Protein AF-A0AAP5IEE8-F1 (afdb_monomer)

Sequence (55 aa):
MTISIEAVYEQGVLRLLQPIQLAEGTRVEVTVTLTPKDKTPKEILAEIAAMPLEV

Secondary structure (DSSP, 8-state):
------EEEETTEEEESS-----TT---------------HHHHHHHHHTSPPP-

Solvent-accessible surface area (backbone atoms only — not comparable to full-atom values): 4118 Å² total; per-residue (Å²): 140,89,83,90,76,66,58,49,81,53,97,94,40,81,43,62,78,61,91,78,96,71,66,88,88,68,85,80,87,86,84,86,78,88,74,78,78,78,68,48,74,66,57,51,52,54,51,61,73,66,56,78,78,90,126

pLDDT: mean 84.87, std 8.44, range [56.97, 94.19]

Organism: NCBI:txid2712845

Radius of gyration: 18.59 Å; Cα contacts (8 Å, |Δi|>4): 18; chains: 1; bounding box: 39×25×53 Å

Mean predicted aligned error: 9.6 Å

Foldseek 3Di:
DDDDFDFDCDPNDTHTPDDDDDDPPDDDDDDDDDDDPPQDPVNVVVVVVPDDPDD

InterPro domains:
  IPR008203 AF2212-like [PF01954] (1-34)
  IPR024069 AF2212-like domain superfamily [G3DSA:4.10.1150.10] (1-54)

Structure (mmCIF, N/CA/C/O backbone):
data_AF-A0AAP5IEE8-F1
#
_entry.id   AF-A0AAP5IEE8-F1
#
loop_
_atom_site.group_PDB
_atom_site.id
_atom_site.type_symbol
_atom_site.label_atom_id
_atom_site.label_alt_id
_atom_site.label_comp_id
_atom_site.label_asym_id
_atom_site.label_entity_id
_atom_site.label_seq_id
_atom_site.pdbx_PDB_ins_code
_atom_site.Cartn_x
_atom_site.Cartn_y
_atom_site.Cartn_z
_atom_site.occupancy
_atom_site.B_iso_or_equiv
_atom_site.auth_seq_id
_atom_site.auth_comp_id
_atom_site.auth_asym_id
_atom_site.auth_atom_id
_atom_site.pdbx_PDB_model_num
ATOM 1 N N . MET A 1 1 ? 5.139 11.353 13.601 1.00 73.00 1 MET A N 1
ATOM 2 C CA . MET A 1 1 ? 6.065 10.201 13.569 1.00 73.00 1 MET A CA 1
ATOM 3 C C . MET A 1 1 ? 6.001 9.618 12.173 1.00 73.00 1 MET A C 1
ATOM 5 O O . MET A 1 1 ? 4.894 9.440 11.684 1.00 73.00 1 MET A O 1
ATOM 9 N N . THR A 1 2 ? 7.147 9.382 11.539 1.00 78.75 2 THR A N 1
ATOM 10 C CA . THR A 1 2 ? 7.220 8.864 10.166 1.00 78.75 2 THR A CA 1
ATOM 11 C C . THR A 1 2 ? 7.743 7.437 10.217 1.00 78.75 2 THR A C 1
ATOM 13 O O . THR A 1 2 ? 8.788 7.196 10.817 1.00 78.75 2 THR A O 1
ATOM 16 N N . ILE A 1 3 ? 7.000 6.503 9.630 1.00 85.12 3 ILE A N 1
ATOM 17 C CA . ILE A 1 3 ? 7.355 5.084 9.539 1.00 85.12 3 ILE A CA 1
ATOM 18 C C . ILE A 1 3 ? 7.369 4.681 8.067 1.00 85.12 3 ILE A C 1
ATOM 20 O O . ILE A 1 3 ? 6.431 4.986 7.334 1.00 85.12 3 ILE A O 1
ATOM 24 N N . SER A 1 4 ? 8.438 4.015 7.643 1.00 86.81 4 SER A N 1
ATOM 25 C CA . SER A 1 4 ? 8.571 3.481 6.287 1.00 86.81 4 SER A CA 1
ATOM 26 C C . SER A 1 4 ? 8.209 2.005 6.308 1.00 86.81 4 SER A C 1
ATOM 28 O O . SER A 1 4 ? 8.818 1.236 7.050 1.00 86.81 4 SER A O 1
ATOM 30 N N . ILE A 1 5 ? 7.208 1.616 5.523 1.00 88.38 5 ILE A N 1
ATOM 31 C CA . ILE A 1 5 ? 6.706 0.242 5.459 1.00 88.38 5 ILE A CA 1
ATOM 32 C C . ILE A 1 5 ? 6.575 -0.152 4.001 1.00 88.38 5 ILE A C 1
ATOM 34 O O . ILE A 1 5 ? 6.073 0.616 3.181 1.00 88.38 5 ILE A O 1
ATOM 38 N N . GLU A 1 6 ? 7.009 -1.365 3.694 1.00 89.56 6 GLU A N 1
ATOM 39 C CA . GLU A 1 6 ? 6.862 -1.925 2.362 1.00 89.56 6 GLU A CA 1
ATOM 40 C C . GLU A 1 6 ? 5.403 -2.321 2.102 1.00 89.56 6 GLU A C 1
ATOM 42 O O . GLU A 1 6 ? 4.721 -2.913 2.948 1.00 89.56 6 GLU A O 1
ATOM 47 N N . ALA A 1 7 ? 4.931 -1.998 0.902 1.00 92.00 7 ALA A N 1
ATOM 48 C CA . ALA A 1 7 ? 3.592 -2.307 0.428 1.00 92.00 7 ALA A CA 1
ATOM 49 C C . ALA A 1 7 ? 3.652 -2.787 -1.024 1.00 92.00 7 ALA A C 1
ATOM 51 O O . ALA A 1 7 ? 4.481 -2.319 -1.805 1.00 92.00 7 ALA A O 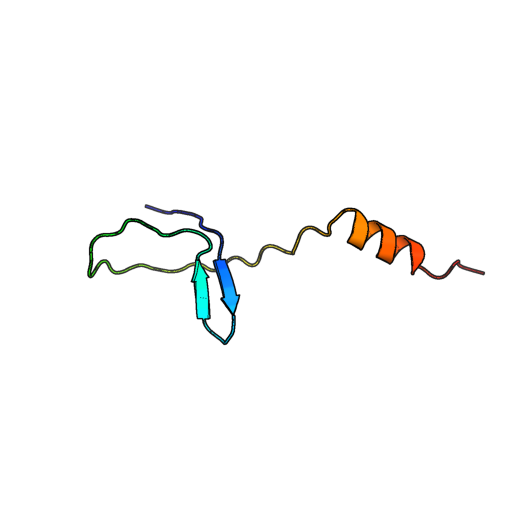1
ATOM 52 N N . VAL A 1 8 ? 2.738 -3.678 -1.399 1.00 91.94 8 VAL A N 1
ATOM 53 C CA . VAL A 1 8 ? 2.505 -4.052 -2.796 1.00 91.94 8 VAL A CA 1
ATOM 54 C C . VAL A 1 8 ? 1.276 -3.307 -3.295 1.00 91.94 8 VAL A C 1
ATOM 56 O O . VAL A 1 8 ? 0.242 -3.276 -2.627 1.00 91.94 8 VAL A O 1
ATOM 59 N N . TYR A 1 9 ? 1.381 -2.697 -4.472 1.00 91.19 9 TYR A N 1
ATOM 60 C CA . TYR A 1 9 ? 0.231 -2.110 -5.147 1.00 91.19 9 TYR A CA 1
ATOM 61 C C . TYR A 1 9 ? -0.473 -3.175 -5.991 1.00 91.19 9 TYR A C 1
ATOM 63 O O . TYR A 1 9 ? 0.053 -3.606 -7.015 1.00 91.19 9 TYR A O 1
ATOM 71 N N . GLU A 1 10 ? -1.667 -3.592 -5.571 1.00 91.81 10 GLU A N 1
ATOM 72 C CA . GLU A 1 10 ? -2.468 -4.595 -6.275 1.00 91.81 10 GLU A CA 1
ATOM 73 C C . GLU A 1 10 ? -3.906 -4.113 -6.444 1.00 91.81 10 GLU A C 1
ATOM 75 O O . GLU A 1 10 ? -4.553 -3.691 -5.486 1.00 91.81 10 GLU A O 1
ATOM 80 N N . GLN A 1 11 ? -4.426 -4.212 -7.671 1.00 93.38 11 GLN A N 1
ATOM 81 C CA . GLN A 1 11 ? -5.827 -3.907 -7.997 1.00 93.38 11 GLN A CA 1
ATOM 82 C C . GLN A 1 11 ? -6.285 -2.504 -7.553 1.00 93.38 11 GLN A C 1
ATOM 84 O O . GLN A 1 11 ? -7.423 -2.315 -7.135 1.00 93.38 11 GLN A O 1
ATOM 89 N N . GLY A 1 12 ? -5.400 -1.509 -7.630 1.00 92.44 12 GLY A N 1
ATOM 90 C CA . GLY A 1 12 ? -5.731 -0.140 -7.232 1.00 92.44 12 GLY A CA 1
ATOM 91 C C . GLY A 1 12 ? -5.512 0.171 -5.749 1.00 92.44 12 GLY A C 1
ATOM 92 O O . GLY A 1 12 ? -5.770 1.299 -5.333 1.00 92.44 12 GLY A O 1
ATOM 93 N N . VAL A 1 13 ? -5.037 -0.792 -4.950 1.00 93.94 13 VAL A N 1
ATOM 94 C CA . VAL A 1 13 ? -4.935 -0.683 -3.488 1.00 93.94 13 VAL A CA 1
ATOM 95 C C . VAL A 1 13 ? -3.509 -0.980 -3.013 1.00 93.94 13 VAL A C 1
ATOM 97 O O . VAL A 1 13 ? -2.875 -1.928 -3.471 1.00 93.94 13 VAL A O 1
ATOM 100 N N . LEU A 1 14 ? -3.008 -0.188 -2.059 1.00 91.88 14 LEU A N 1
ATOM 101 C CA . LEU A 1 14 ? -1.759 -0.475 -1.347 1.00 91.88 14 LEU A CA 1
ATOM 102 C C . LEU A 1 14 ? -2.010 -1.520 -0.254 1.00 91.88 14 LEU A C 1
ATOM 104 O O . LEU A 1 14 ? -2.730 -1.262 0.711 1.00 91.88 14 LEU A O 1
ATOM 108 N N . ARG A 1 15 ? -1.398 -2.695 -0.397 1.00 92.25 15 ARG A N 1
ATOM 109 C CA . ARG A 1 15 ? -1.417 -3.778 0.589 1.00 92.25 15 ARG A CA 1
ATOM 110 C C . ARG A 1 15 ? -0.091 -3.792 1.335 1.00 92.25 15 ARG A C 1
ATOM 112 O O . ARG A 1 15 ? 0.941 -4.106 0.749 1.00 92.25 15 ARG A O 1
ATOM 119 N N . LEU A 1 16 ? -0.110 -3.437 2.616 1.00 93.12 16 LEU A N 1
ATOM 120 C CA . LEU A 1 16 ? 1.086 -3.486 3.461 1.00 93.12 16 LEU A CA 1
ATOM 121 C C . LEU A 1 16 ? 1.575 -4.937 3.588 1.00 93.12 16 LEU A C 1
ATOM 123 O O . LEU A 1 16 ? 0.758 -5.836 3.789 1.00 93.12 16 LEU A O 1
ATOM 127 N N . LEU A 1 17 ? 2.890 -5.170 3.507 1.00 91.44 17 LEU A N 1
ATOM 128 C CA . LEU A 1 17 ? 3.456 -6.514 3.716 1.00 91.44 17 LEU A CA 1
ATOM 129 C C . LEU A 1 17 ? 3.403 -6.947 5.186 1.00 91.44 17 LEU A C 1
ATOM 131 O O . LEU A 1 17 ? 3.400 -8.139 5.484 1.00 91.44 17 LEU A O 1
ATOM 135 N N . GLN A 1 18 ? 3.367 -5.980 6.101 1.00 90.56 18 GLN A N 1
ATOM 136 C CA . GLN A 1 18 ? 3.289 -6.204 7.538 1.00 90.56 18 GLN A CA 1
ATOM 137 C C . GLN A 1 18 ? 2.234 -5.287 8.168 1.00 90.56 18 GLN A C 1
ATOM 139 O O . GLN A 1 18 ? 2.054 -4.153 7.712 1.00 90.56 18 GLN A O 1
ATOM 1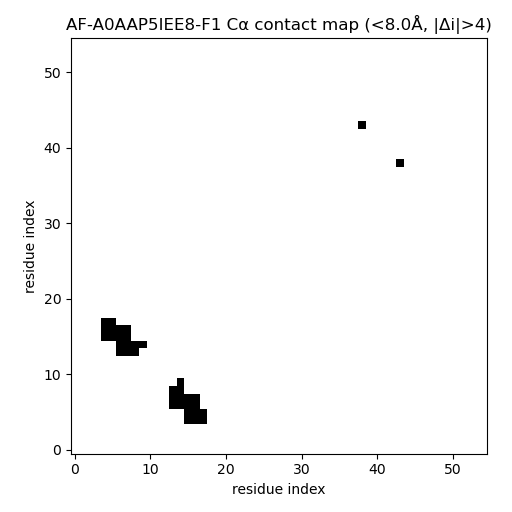44 N N . PRO A 1 19 ? 1.525 -5.755 9.208 1.00 90.12 19 PRO A N 1
ATOM 145 C CA . PRO A 1 19 ? 0.555 -4.936 9.914 1.00 90.12 19 PRO A CA 1
ATOM 146 C C . PRO A 1 19 ? 1.242 -3.793 10.664 1.00 90.12 19 PRO A C 1
ATOM 148 O O . PRO A 1 19 ? 2.361 -3.927 11.157 1.00 90.12 19 PRO A O 1
ATOM 151 N N . ILE A 1 20 ? 0.523 -2.683 10.807 1.00 91.25 20 ILE A N 1
ATOM 152 C CA . ILE A 1 20 ? 0.934 -1.546 11.629 1.00 91.25 20 ILE A CA 1
ATOM 153 C C . ILE A 1 20 ? 0.056 -1.460 12.865 1.00 91.25 20 ILE A C 1
ATOM 155 O O . ILE A 1 20 ? -1.153 -1.669 12.792 1.00 91.25 20 ILE A O 1
ATOM 159 N N . GLN A 1 21 ? 0.658 -1.129 14.003 1.00 89.81 21 GLN A N 1
ATOM 160 C CA . GLN A 1 21 ? -0.093 -0.871 15.224 1.00 89.81 21 GLN A CA 1
ATOM 161 C C . GLN A 1 21 ? -0.412 0.619 15.317 1.00 89.81 21 GLN A C 1
ATOM 163 O O . GLN A 1 21 ? 0.460 1.432 15.615 1.00 89.81 21 GLN A O 1
ATOM 168 N N . LEU A 1 22 ? -1.668 0.967 15.048 1.00 89.94 22 LEU A N 1
ATOM 169 C CA . LEU A 1 22 ? -2.221 2.306 15.226 1.00 89.94 22 LEU A CA 1
ATOM 170 C C . LEU A 1 22 ? -3.547 2.196 15.977 1.00 89.94 22 LEU A C 1
ATOM 172 O O . LEU A 1 22 ? -4.264 1.206 15.837 1.00 89.94 22 LEU A O 1
ATOM 176 N N . ALA A 1 23 ? -3.878 3.219 16.763 1.00 93.00 23 ALA A N 1
ATOM 177 C CA . ALA A 1 23 ? -5.182 3.291 17.409 1.00 93.00 23 ALA A CA 1
ATOM 178 C C . ALA A 1 23 ? -6.288 3.451 16.352 1.00 93.00 23 ALA A C 1
ATOM 180 O O . ALA A 1 23 ? -6.109 4.157 15.353 1.00 93.00 23 ALA A O 1
ATOM 181 N N . GLU A 1 24 ? -7.439 2.819 16.572 1.00 93.06 24 GLU A N 1
ATOM 182 C CA . GLU A 1 24 ? -8.589 2.954 15.678 1.00 93.06 24 GLU A CA 1
ATOM 183 C C . GLU A 1 24 ? -9.002 4.431 15.528 1.00 93.06 24 GLU A C 1
ATOM 185 O O . GLU A 1 24 ? -8.954 5.207 16.483 1.00 93.06 24 GLU A O 1
ATOM 190 N N . GLY A 1 25 ? -9.360 4.843 14.309 1.00 94.19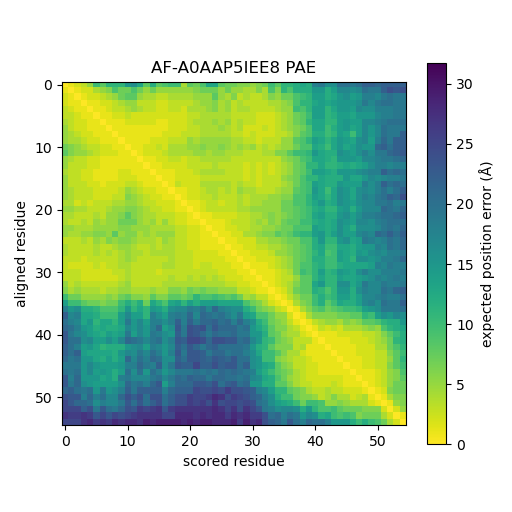 25 GLY A N 1
ATOM 191 C CA . GLY A 1 2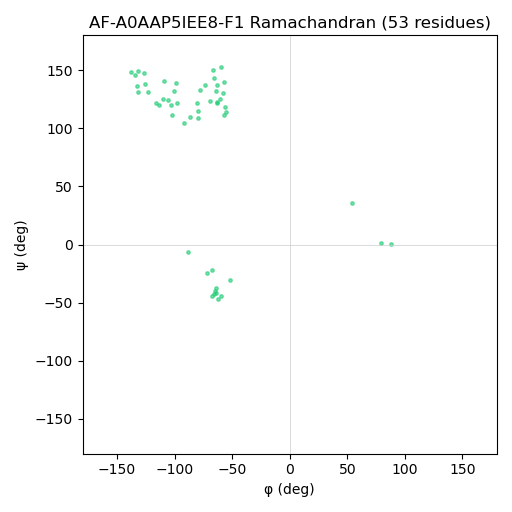5 ? -9.739 6.229 14.006 1.00 94.19 25 GLY A CA 1
ATOM 192 C C . GLY A 1 25 ? -8.567 7.207 13.836 1.00 94.19 25 GLY A C 1
ATOM 193 O O . GLY A 1 25 ? -8.796 8.388 13.565 1.00 94.19 25 GLY A O 1
ATOM 194 N N . THR A 1 26 ? -7.317 6.744 13.941 1.00 93.19 26 THR A N 1
ATOM 195 C CA . THR A 1 26 ? -6.135 7.578 13.671 1.00 93.19 26 THR A CA 1
ATOM 196 C C . THR A 1 26 ? -6.120 8.035 12.208 1.00 93.19 26 THR A C 1
ATOM 198 O O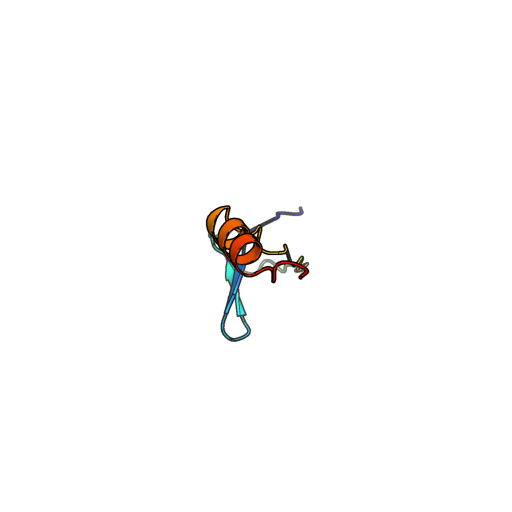 . THR A 1 26 ? -6.096 7.216 11.291 1.00 93.19 26 THR A O 1
ATOM 201 N N . ARG A 1 27 ? -6.098 9.354 11.974 1.00 93.75 27 ARG A N 1
ATOM 202 C CA . ARG A 1 27 ? -5.871 9.930 10.637 1.00 93.75 27 ARG A CA 1
ATOM 203 C C . ARG A 1 27 ? -4.388 9.874 10.292 1.00 93.75 27 ARG A C 1
ATOM 205 O O . ARG A 1 27 ? -3.557 10.276 11.102 1.00 93.75 27 ARG A O 1
ATOM 212 N N . VAL A 1 28 ? -4.075 9.423 9.082 1.00 89.38 28 VAL A N 1
ATOM 213 C CA . VAL A 1 28 ? -2.701 9.313 8.581 1.00 89.38 28 VAL A CA 1
ATOM 214 C C . VAL A 1 28 ? -2.556 10.027 7.242 1.00 89.38 28 VAL A C 1
ATOM 216 O O . VAL A 1 28 ? -3.491 10.067 6.445 1.00 89.38 28 VAL A O 1
ATOM 219 N N . GLU A 1 29 ? -1.374 10.584 7.008 1.00 90.88 29 GLU A N 1
ATOM 220 C CA . GLU A 1 29 ? -0.928 11.069 5.704 1.00 90.88 29 GLU A CA 1
ATOM 221 C C . GLU A 1 29 ? -0.040 9.993 5.067 1.00 90.88 29 GLU A C 1
ATOM 223 O O . GLU A 1 29 ? 0.750 9.352 5.764 1.00 90.88 29 GLU A O 1
ATOM 228 N N . VAL A 1 30 ? -0.191 9.762 3.762 1.00 88.62 30 VAL A N 1
ATOM 229 C CA . VAL A 1 30 ? 0.523 8.698 3.044 1.00 88.62 30 VAL A CA 1
ATOM 230 C C . VAL A 1 30 ? 1.445 9.312 1.999 1.00 88.62 30 VAL A C 1
ATOM 232 O O . VAL A 1 30 ? 0.982 9.973 1.073 1.00 88.62 30 VAL A O 1
ATOM 235 N N . THR A 1 31 ? 2.739 9.016 2.111 1.00 89.06 31 THR A N 1
ATOM 236 C CA . THR A 1 31 ? 3.742 9.312 1.081 1.00 89.06 31 THR A CA 1
ATOM 237 C C . THR A 1 31 ? 4.120 8.016 0.380 1.00 89.06 31 THR A C 1
ATOM 239 O O . THR A 1 31 ? 4.540 7.060 1.030 1.00 89.06 31 THR A O 1
ATOM 242 N N . VAL A 1 32 ? 3.979 7.975 -0.946 1.00 88.50 32 VAL A N 1
ATOM 243 C CA . VAL A 1 32 ? 4.324 6.800 -1.756 1.00 88.50 32 VAL A CA 1
ATOM 244 C C . VAL A 1 32 ? 5.647 7.050 -2.464 1.00 88.50 32 VAL A C 1
ATOM 246 O O . VAL A 1 32 ? 5.755 7.961 -3.282 1.00 88.50 32 VAL A O 1
ATOM 249 N N . THR A 1 33 ? 6.633 6.204 -2.180 1.00 85.25 33 THR A N 1
ATOM 250 C CA . THR A 1 33 ? 7.922 6.198 -2.873 1.00 85.25 33 THR A CA 1
ATOM 251 C C . THR A 1 33 ? 8.037 4.900 -3.656 1.00 85.25 33 THR A C 1
ATOM 253 O O . THR A 1 33 ? 7.989 3.820 -3.073 1.00 85.25 33 THR A O 1
ATOM 256 N N . LEU A 1 34 ? 8.177 4.997 -4.978 1.00 83.81 34 LEU A N 1
ATOM 257 C CA . LEU A 1 34 ? 8.406 3.832 -5.827 1.00 83.81 34 LEU A CA 1
ATOM 258 C C . LEU A 1 34 ? 9.880 3.441 -5.736 1.00 83.81 34 LEU A C 1
ATOM 260 O O . LEU A 1 34 ? 10.744 4.148 -6.254 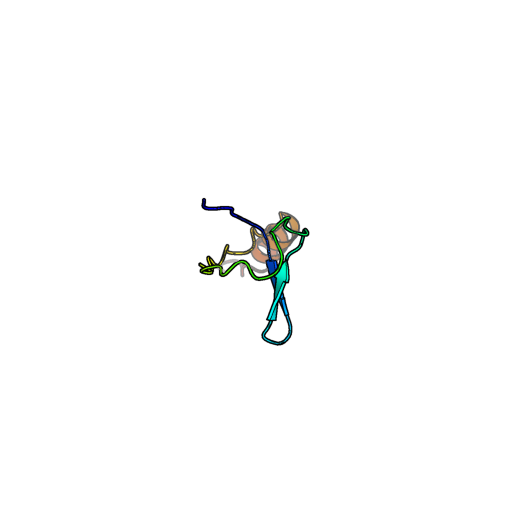1.00 83.81 34 LEU A O 1
ATOM 264 N N . THR A 1 35 ? 10.171 2.320 -5.086 1.00 73.81 35 THR A N 1
ATOM 265 C CA . THR A 1 35 ? 11.490 1.698 -5.171 1.00 73.81 35 THR A CA 1
ATOM 266 C C . THR A 1 35 ? 11.568 0.895 -6.469 1.00 73.81 35 THR A C 1
ATOM 268 O O . THR A 1 35 ? 10.728 0.019 -6.701 1.00 73.81 35 THR A O 1
ATOM 271 N N . PRO A 1 36 ? 12.534 1.185 -7.359 1.00 70.31 36 PRO A N 1
ATOM 272 C CA . PRO A 1 36 ? 12.789 0.308 -8.489 1.00 70.31 36 PRO A CA 1
ATOM 273 C C . PRO A 1 36 ? 13.122 -1.075 -7.932 1.00 70.31 36 PRO A C 1
ATOM 275 O O . PRO A 1 36 ? 13.917 -1.196 -7.005 1.00 70.31 36 PRO A O 1
ATOM 278 N N . LYS A 1 37 ? 12.469 -2.112 -8.461 1.00 66.00 37 LYS A N 1
ATOM 279 C CA . LYS A 1 37 ? 12.734 -3.493 -8.064 1.00 66.00 37 LYS A CA 1
ATOM 280 C C . LYS A 1 37 ?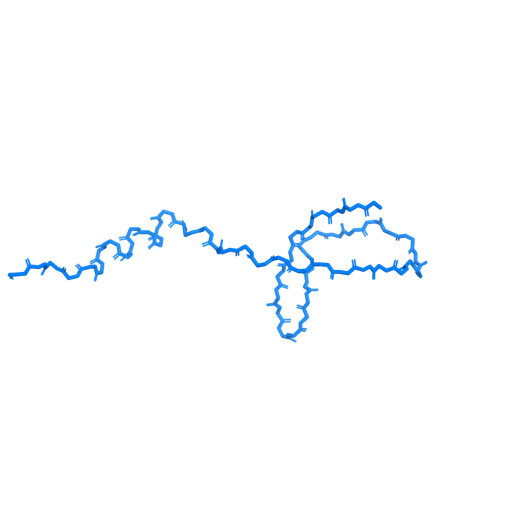 14.218 -3.762 -8.317 1.00 66.00 37 LYS A C 1
ATOM 282 O O . LYS A 1 37 ? 14.632 -3.769 -9.479 1.00 66.00 37 LYS A O 1
ATOM 287 N N . ASP A 1 38 ? 15.008 -3.938 -7.258 1.00 67.00 38 ASP A N 1
ATOM 288 C CA . ASP A 1 38 ? 16.385 -4.401 -7.393 1.00 67.00 38 ASP A CA 1
ATOM 289 C C . ASP A 1 38 ? 16.340 -5.710 -8.174 1.00 67.00 38 ASP A C 1
ATOM 291 O O . ASP A 1 38 ? 15.721 -6.695 -7.756 1.00 67.00 38 ASP A O 1
ATOM 295 N N . LYS A 1 39 ? 16.914 -5.681 -9.377 1.00 69.75 39 LYS A N 1
ATOM 296 C CA . LYS A 1 39 ? 16.949 -6.847 -10.248 1.00 69.75 39 LYS A CA 1
ATOM 297 C C . LYS A 1 39 ? 17.700 -7.933 -9.504 1.00 69.75 39 LYS A C 1
ATOM 299 O O . LYS A 1 39 ? 18.835 -7.741 -9.068 1.00 69.75 39 LYS A O 1
ATOM 304 N N . THR A 1 40 ? 17.072 -9.089 -9.355 1.00 78.31 40 THR A N 1
ATOM 305 C CA . THR A 1 40 ? 17.762 -10.242 -8.791 1.00 78.31 40 THR A CA 1
ATOM 306 C C . THR A 1 40 ? 18.968 -10.590 -9.672 1.00 78.31 40 THR A C 1
ATOM 308 O O . THR A 1 40 ? 18.924 -10.363 -10.884 1.00 78.31 40 THR A O 1
ATOM 311 N N . PRO A 1 41 ? 20.033 -11.207 -9.130 1.00 78.81 41 PRO A N 1
ATOM 312 C CA . PRO A 1 41 ? 21.182 -11.629 -9.936 1.00 78.81 41 PRO A CA 1
ATOM 313 C C . PRO A 1 41 ? 20.791 -12.476 -11.157 1.00 78.81 41 PRO A C 1
ATOM 315 O O . PRO A 1 41 ? 21.433 -12.405 -12.199 1.00 78.81 41 PRO A O 1
ATOM 318 N N . LYS A 1 42 ? 19.694 -13.238 -11.049 1.00 81.62 42 LYS A N 1
ATOM 319 C CA . LYS A 1 42 ? 19.109 -14.010 -12.150 1.00 81.62 42 LYS A CA 1
ATOM 320 C C . LYS A 1 42 ? 18.511 -13.121 -13.247 1.00 81.62 42 LYS A C 1
ATOM 322 O O . LYS A 1 42 ? 18.715 -13.414 -14.419 1.00 81.62 42 LYS A O 1
ATOM 327 N N . GLU A 1 43 ? 17.775 -12.072 -12.878 1.00 81.06 43 GLU A N 1
ATOM 328 C CA . GLU A 1 43 ? 17.228 -11.089 -13.826 1.00 81.06 43 GLU A CA 1
ATOM 329 C C . GLU A 1 43 ? 18.366 -10.334 -14.533 1.00 81.06 43 GLU A C 1
ATOM 331 O O . GLU A 1 43 ? 18.344 -10.214 -15.755 1.00 81.06 43 GLU A O 1
ATOM 336 N N . ILE A 1 44 ? 19.419 -9.954 -13.797 1.00 81.56 44 ILE A N 1
ATOM 337 C CA . ILE A 1 44 ? 20.619 -9.316 -14.364 1.00 81.56 44 ILE A CA 1
ATOM 338 C C . ILE A 1 44 ? 21.324 -10.252 -15.359 1.00 81.56 44 ILE A C 1
ATOM 340 O O . ILE A 1 44 ? 21.667 -9.839 -16.464 1.00 81.56 44 ILE A O 1
ATOM 344 N N . LEU A 1 45 ? 21.521 -11.526 -15.000 1.00 82.88 45 LEU A N 1
ATOM 345 C CA . LEU A 1 45 ? 22.187 -12.502 -15.869 1.00 82.88 45 LEU A CA 1
ATOM 346 C C . LEU A 1 45 ? 21.387 -12.775 -17.153 1.00 82.88 45 LEU A C 1
ATOM 348 O O . LEU A 1 45 ? 21.974 -12.927 -18.223 1.00 82.88 45 LEU A O 1
ATOM 352 N N . ALA A 1 46 ? 20.056 -12.817 -17.050 1.00 82.88 46 ALA A N 1
ATOM 353 C CA . ALA A 1 46 ? 19.173 -12.977 -18.201 1.00 82.88 46 ALA A CA 1
ATOM 354 C C . ALA A 1 46 ? 19.259 -11.781 -19.161 1.00 82.88 46 ALA A C 1
ATOM 356 O O . ALA A 1 46 ? 19.286 -11.980 -20.372 1.00 82.88 46 ALA A O 1
ATOM 357 N N . GLU A 1 47 ? 19.350 -10.556 -18.638 1.00 84.06 47 GLU A N 1
ATOM 358 C CA . GLU A 1 47 ? 19.549 -9.362 -19.464 1.00 84.06 47 GLU A CA 1
ATOM 359 C C . GLU A 1 47 ? 20.908 -9.349 -20.161 1.00 84.06 47 GLU A C 1
ATOM 361 O O . GLU A 1 47 ? 20.957 -9.061 -21.352 1.00 84.06 47 GLU A O 1
ATOM 366 N N . ILE A 1 48 ? 21.989 -9.723 -19.466 1.00 83.06 48 ILE A N 1
ATOM 367 C CA . ILE A 1 48 ? 23.330 -9.814 -20.069 1.00 83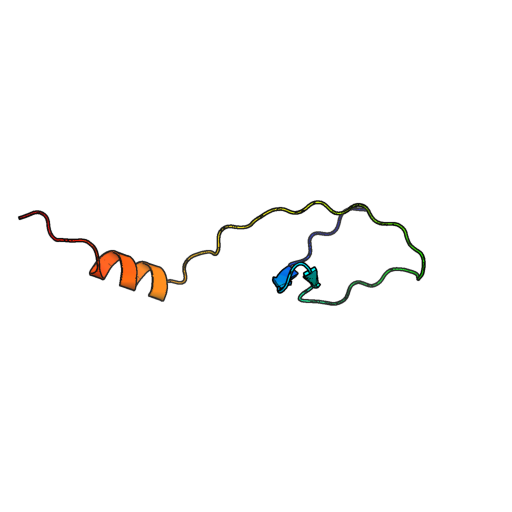.06 48 ILE A CA 1
ATOM 368 C C . ILE A 1 48 ? 23.332 -10.824 -21.225 1.00 83.06 48 ILE A C 1
ATOM 370 O O . ILE A 1 48 ? 23.861 -10.536 -22.295 1.00 83.06 48 ILE A O 1
ATOM 374 N N . ALA A 1 49 ? 22.710 -11.991 -21.041 1.00 83.81 49 ALA A N 1
ATOM 375 C CA . ALA A 1 49 ? 22.621 -13.016 -22.082 1.00 83.81 49 ALA A CA 1
ATOM 376 C C . ALA A 1 49 ? 21.752 -12.599 -23.285 1.00 83.81 49 ALA A C 1
ATOM 378 O O . ALA A 1 49 ? 21.900 -13.163 -24.368 1.00 83.81 49 ALA A O 1
ATOM 379 N N . ALA A 1 50 ? 20.843 -11.639 -23.100 1.00 84.62 50 ALA A N 1
ATOM 380 C CA . ALA A 1 50 ? 19.970 -11.119 -24.147 1.00 84.62 50 ALA A CA 1
ATOM 381 C C . ALA A 1 50 ? 20.589 -9.951 -24.938 1.00 84.62 50 ALA A C 1
ATOM 383 O O . ALA A 1 50 ? 19.988 -9.505 -25.917 1.00 84.62 50 ALA A O 1
ATOM 384 N N . MET A 1 51 ? 21.762 -9.445 -24.539 1.00 84.88 51 MET A N 1
ATOM 385 C CA . MET A 1 51 ? 22.450 -8.388 -25.281 1.00 84.88 51 MET A CA 1
ATOM 386 C C . MET A 1 51 ? 22.960 -8.945 -26.622 1.00 84.88 51 MET A C 1
ATOM 388 O O . MET A 1 51 ? 23.699 -9.933 -26.625 1.00 84.88 51 MET A O 1
ATOM 392 N N . PRO A 1 52 ? 22.584 -8.347 -27.768 1.00 77.56 52 PRO A N 1
ATOM 393 C CA . PRO A 1 52 ? 23.132 -8.756 -29.052 1.00 77.56 52 PRO A CA 1
ATOM 394 C C . PRO A 1 52 ? 24.634 -8.465 -29.065 1.00 77.56 52 PRO A C 1
ATOM 396 O O . PRO A 1 52 ? 25.066 -7.375 -28.692 1.00 77.56 52 PRO A O 1
ATOM 399 N N . LEU A 1 53 ? 25.430 -9.445 -29.489 1.00 76.69 53 LEU A N 1
ATOM 400 C CA . LEU A 1 53 ? 26.842 -9.222 -29.777 1.00 76.69 53 LEU A CA 1
ATOM 401 C C . LEU A 1 53 ? 26.928 -8.231 -30.942 1.00 76.69 53 LEU A C 1
ATOM 403 O O . LEU A 1 53 ? 26.350 -8.488 -31.999 1.00 76.69 53 LEU A O 1
ATOM 407 N N . GLU A 1 54 ? 27.614 -7.104 -30.740 1.00 70.69 54 GLU A N 1
ATOM 408 C CA . GLU A 1 54 ? 28.040 -6.253 -31.854 1.00 70.69 54 GLU A CA 1
ATOM 409 C C . GLU A 1 54 ? 28.869 -7.121 -32.813 1.00 70.69 54 GLU A C 1
ATOM 411 O O . GLU A 1 54 ? 29.873 -7.715 -32.411 1.00 70.69 54 GLU A O 1
ATOM 416 N N . VAL 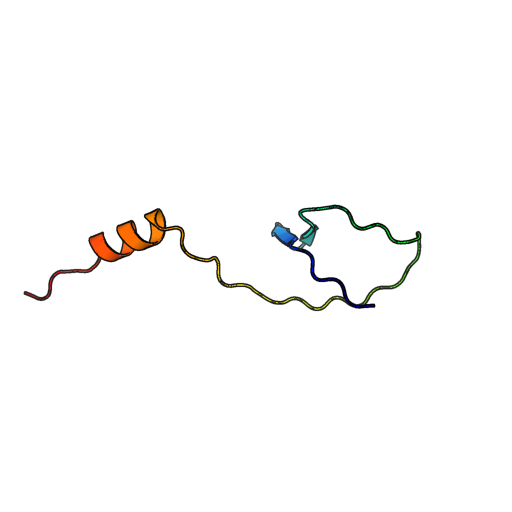A 1 55 ? 28.375 -7.261 -34.048 1.00 56.97 55 VAL A N 1
ATOM 417 C CA . VAL A 1 55 ? 29.037 -7.950 -35.167 1.00 56.97 55 VAL A CA 1
ATOM 418 C C . VAL A 1 55 ? 29.826 -6.972 -36.017 1.00 56.97 55 VAL A C 1
ATOM 420 O O . VAL A 1 55 ? 29.348 -5.828 -36.191 1.00 56.97 55 VAL A O 1
#